Protein AF-A0AA49GAW1-F1 (afdb_monomer)

Solvent-accessible surface area (backbone atoms only — not comparable to full-atom values): 5264 Å² total; per-residue (Å²): 135,88,76,82,76,78,82,77,75,82,67,77,88,83,68,76,101,74,70,85,78,83,54,48,48,31,37,25,73,51,70,98,56,52,75,42,44,30,32,45,75,48,78,44,81,47,74,58,100,87,51,74,50,67,27,32,34,30,37,34,77,87,70,49,78,44,81,41,55,53,92,26,57,42,60,68,88,54,80,91,127

Foldseek 3Di:
DDDDDDPPPPPVPPDDPDDDPVFFKKAFCDDPCHRWIFGWDDWDWDDDPPDIAIFTFTQTPVRDTDTHHPVRIDGPPDDDD

pLDDT: mean 77.21, std 22.1, range [33.31, 96.19]

Radius of gyration: 15.14 Å; Cα contacts (8 Å, |Δi|>4): 115; chains: 1; bounding box: 48×24×39 Å

Mean predicted aligned error: 11.46 Å

Sequence (81 aa):
MCGFKDLSLYLDRNTAISEMSHLRRVLIKYGPRFNDKGYFHRYVYMSNRDETITKALIELDSGDLELIDLRSVKFLDRPER

Secondary structure (DSSP, 8-state):
------------TTS-S-S---PEEEEE-SSTTTT-EEEEEEEEEEE-SS-EEEEEEEEETTS-EEEEEGGGEEETTSPP-

Structure (mmCIF, N/CA/C/O backbone):
data_AF-A0AA49GAW1-F1
#
_entry.id   AF-A0AA49GAW1-F1
#
loop_
_atom_site.group_PDB
_atom_site.id
_atom_site.type_symbol
_atom_site.label_atom_id
_atom_site.label_alt_id
_atom_site.label_comp_id
_atom_site.label_asym_id
_atom_site.label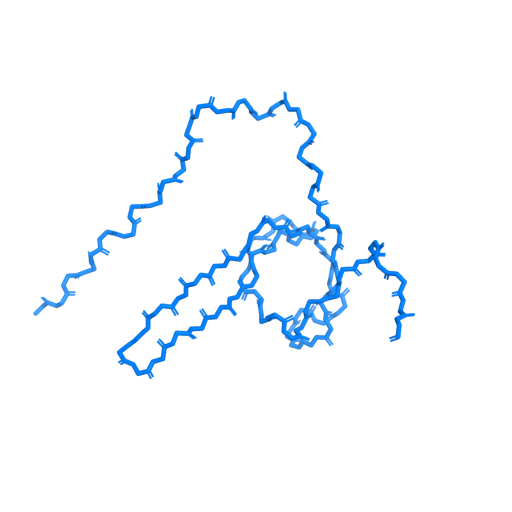_entity_id
_atom_site.label_seq_id
_atom_site.pdbx_PDB_ins_code
_atom_site.Cartn_x
_atom_site.Cartn_y
_atom_site.Cartn_z
_atom_site.occupancy
_atom_site.B_iso_or_equiv
_atom_site.auth_seq_id
_atom_site.auth_comp_id
_atom_site.auth_asym_id
_atom_site.auth_atom_id
_atom_site.pdbx_PDB_model_num
ATOM 1 N N . MET A 1 1 ? -32.651 -7.623 11.795 1.00 34.59 1 MET A N 1
ATOM 2 C CA . MET A 1 1 ? -32.085 -7.740 10.435 1.00 34.59 1 MET A CA 1
ATOM 3 C C . MET A 1 1 ? -31.304 -6.464 10.164 1.00 34.59 1 MET A C 1
ATOM 5 O O . MET A 1 1 ? -31.915 -5.413 10.032 1.00 34.59 1 MET A O 1
ATOM 9 N N . CYS A 1 2 ? -29.973 -6.509 10.251 1.00 39.00 2 CYS A N 1
ATOM 10 C CA . CYS A 1 2 ? -29.129 -5.326 10.061 1.00 39.00 2 CYS A CA 1
ATOM 11 C C . CYS A 1 2 ? -28.851 -5.185 8.561 1.00 39.00 2 CYS A C 1
ATOM 13 O O . CYS A 1 2 ? -28.118 -5.994 7.999 1.00 39.00 2 CYS A O 1
ATOM 15 N N . GLY A 1 3 ? -29.522 -4.231 7.915 1.00 33.31 3 GLY A N 1
ATOM 16 C CA . GLY A 1 3 ? -29.325 -3.920 6.504 1.00 33.31 3 GLY A CA 1
ATOM 17 C C . GLY A 1 3 ? -27.970 -3.257 6.288 1.00 33.31 3 GLY A C 1
ATOM 18 O O . GLY A 1 3 ? -27.628 -2.298 6.983 1.00 33.31 3 GLY A O 1
ATOM 19 N N . PHE A 1 4 ? -27.203 -3.777 5.332 1.00 43.88 4 PHE A N 1
ATOM 20 C CA . PHE A 1 4 ? -26.023 -3.111 4.799 1.00 43.88 4 PHE A CA 1
ATOM 21 C C . PHE A 1 4 ? -26.466 -1.761 4.230 1.00 43.88 4 PHE A C 1
ATOM 23 O O . PHE A 1 4 ? -27.187 -1.711 3.239 1.00 43.88 4 PHE A O 1
ATOM 30 N N . LYS A 1 5 ? -26.094 -0.665 4.899 1.00 41.47 5 LYS A N 1
ATOM 31 C CA . LYS A 1 5 ? -26.230 0.674 4.329 1.00 41.47 5 LYS A CA 1
ATOM 32 C C . LYS A 1 5 ? -25.216 0.791 3.203 1.00 41.47 5 LYS A C 1
ATOM 34 O O . LYS A 1 5 ? -24.019 0.651 3.444 1.00 41.47 5 LYS A O 1
ATOM 39 N N . ASP A 1 6 ? -25.745 1.015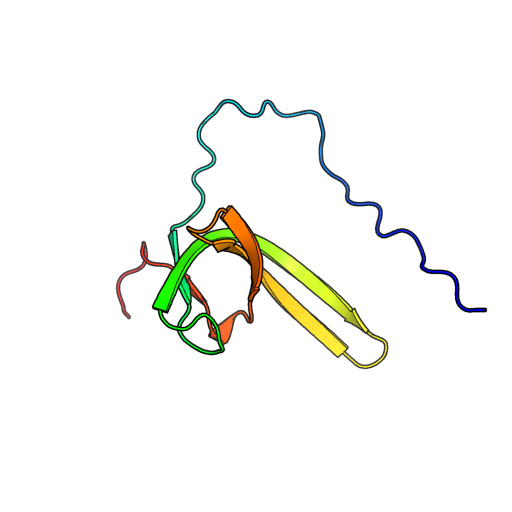 2.008 1.00 40.75 6 ASP A N 1
ATOM 40 C CA . ASP A 1 6 ? -25.044 1.330 0.775 1.00 40.75 6 ASP A CA 1
ATOM 41 C C . ASP A 1 6 ? -23.766 2.141 1.020 1.00 40.75 6 ASP A C 1
ATOM 43 O O . ASP A 1 6 ? -23.806 3.333 1.333 1.00 40.75 6 ASP A O 1
ATOM 47 N 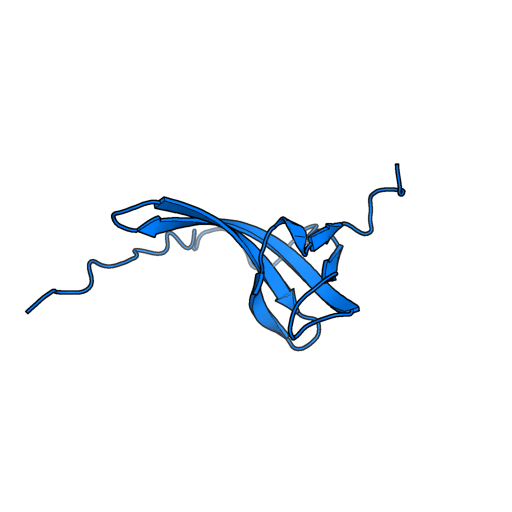N . LEU A 1 7 ? -22.610 1.497 0.828 1.00 44.59 7 LEU A N 1
ATOM 48 C CA . LEU A 1 7 ? -21.397 2.207 0.446 1.00 44.59 7 LEU A CA 1
ATOM 49 C C . LEU A 1 7 ? -21.623 2.688 -0.986 1.00 44.59 7 LEU A C 1
ATOM 51 O O . LEU A 1 7 ? -21.235 2.027 -1.949 1.00 44.59 7 LEU A O 1
ATOM 55 N N . SER A 1 8 ? -22.278 3.838 -1.130 1.00 40.75 8 SER A N 1
ATOM 56 C CA . SER A 1 8 ? -22.285 4.580 -2.381 1.00 40.75 8 SER A CA 1
ATOM 57 C C . SER A 1 8 ? -20.843 4.992 -2.674 1.00 40.75 8 SER A C 1
ATOM 59 O O . SER A 1 8 ? -20.355 6.029 -2.219 1.00 40.75 8 SER A O 1
ATOM 61 N N . LEU A 1 9 ? -20.136 4.126 -3.396 1.00 44.97 9 LEU A N 1
ATOM 62 C CA . LEU A 1 9 ? -18.916 4.450 -4.106 1.00 44.97 9 LEU A CA 1
ATOM 63 C C . LEU A 1 9 ? -19.267 5.613 -5.033 1.00 44.97 9 LEU A C 1
ATOM 65 O O . LEU A 1 9 ? -19.843 5.408 -6.100 1.00 44.97 9 LEU A O 1
ATOM 69 N N . TYR A 1 10 ? -18.923 6.834 -4.625 1.00 44.00 10 TYR A N 1
ATOM 70 C CA . TYR A 1 10 ? -18.745 7.948 -5.549 1.00 44.00 10 TYR A CA 1
ATOM 71 C C . TYR A 1 10 ? -17.545 7.596 -6.441 1.00 44.00 10 TYR A C 1
ATOM 73 O O . TYR A 1 10 ? -16.412 8.020 -6.226 1.00 44.00 10 TYR A O 1
ATOM 81 N N . LEU A 1 11 ? -17.790 6.695 -7.391 1.00 44.28 11 LEU A N 1
ATOM 82 C CA . LEU A 1 11 ? -17.022 6.581 -8.613 1.00 44.28 11 LEU A CA 1
ATOM 83 C C . LEU A 1 11 ? -17.446 7.787 -9.434 1.00 44.28 11 LEU A C 1
ATOM 85 O O . LEU A 1 11 ? -18.544 7.817 -9.987 1.00 44.28 11 LEU A O 1
ATOM 89 N N . ASP A 1 12 ? -16.595 8.802 -9.421 1.00 41.25 12 ASP A N 1
ATOM 90 C CA . ASP A 1 12 ? -16.696 9.944 -10.311 1.00 41.25 12 ASP A CA 1
ATOM 91 C C . ASP A 1 12 ? -16.596 9.417 -11.753 1.00 41.25 12 ASP A C 1
ATOM 93 O O . ASP A 1 12 ? -15.520 9.105 -12.259 1.00 41.25 12 ASP A O 1
ATOM 97 N N . ARG A 1 13 ? -17.754 9.172 -12.379 1.00 46.41 13 ARG A N 1
ATOM 98 C CA . ARG A 1 13 ? -17.894 8.582 -13.722 1.00 46.41 13 ARG A CA 1
ATOM 99 C C . ARG A 1 13 ? -17.701 9.618 -14.840 1.00 46.41 13 ARG A C 1
ATOM 101 O O . ARG A 1 13 ? -18.211 9.409 -15.934 1.00 46.41 13 ARG A O 1
ATOM 108 N N . ASN A 1 14 ? -17.003 10.725 -14.579 1.00 41.31 14 ASN A N 1
ATOM 109 C CA . ASN A 1 14 ? -16.898 11.849 -15.515 1.00 41.31 14 ASN A CA 1
ATOM 110 C C . ASN A 1 14 ? -15.478 12.223 -15.951 1.00 41.31 14 ASN A C 1
ATOM 112 O O . ASN A 1 14 ? -15.306 13.239 -16.623 1.00 41.31 14 ASN A O 1
ATOM 116 N N . THR A 1 15 ? -14.472 11.395 -15.683 1.00 42.75 15 THR A N 1
ATOM 117 C CA . THR A 1 15 ? -13.120 11.644 -16.199 1.00 42.75 15 THR A CA 1
ATOM 118 C C . THR A 1 15 ? -12.621 10.432 -16.960 1.00 42.75 15 THR A C 1
ATOM 120 O O . THR A 1 15 ? -12.558 9.318 -16.446 1.00 42.75 15 THR A O 1
ATOM 123 N N . ALA A 1 16 ? -12.345 10.666 -18.238 1.00 40.19 16 ALA A N 1
ATOM 124 C CA . ALA A 1 16 ? -11.894 9.691 -19.207 1.00 40.19 16 ALA A CA 1
ATOM 125 C C . ALA A 1 16 ? -10.798 8.767 -18.649 1.00 40.19 16 ALA A C 1
ATOM 127 O O . ALA A 1 16 ? -9.821 9.214 -18.055 1.00 40.19 16 ALA A O 1
ATOM 128 N N . ILE A 1 17 ? -10.928 7.477 -18.957 1.00 52.72 17 ILE A N 1
ATOM 129 C CA . ILE A 1 17 ? -9.938 6.395 -18.794 1.00 52.72 17 ILE A CA 1
ATOM 130 C C . ILE A 1 17 ? -8.716 6.616 -19.731 1.00 52.72 17 ILE A C 1
ATOM 132 O O . ILE A 1 17 ? -8.081 5.689 -20.215 1.00 52.72 17 ILE A O 1
ATOM 136 N N . SER A 1 18 ? -8.372 7.865 -20.046 1.00 42.41 18 SER A N 1
ATOM 137 C CA . SER A 1 18 ? -7.392 8.200 -21.075 1.00 42.41 18 SER A CA 1
ATOM 138 C C . SER A 1 18 ? -6.694 9.516 -20.758 1.00 42.41 18 SER A C 1
ATOM 140 O O . SER A 1 18 ? -6.947 10.508 -21.424 1.00 42.41 18 SER A O 1
ATOM 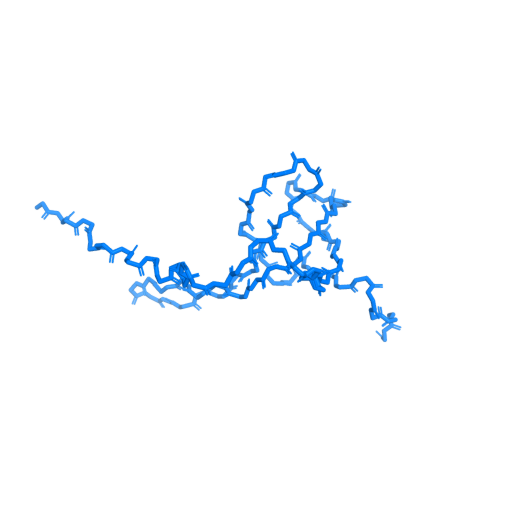142 N N . GLU A 1 19 ? -5.833 9.505 -19.738 1.00 40.88 19 GLU A N 1
ATOM 143 C CA . GLU A 1 19 ? -4.634 10.352 -19.619 1.00 40.88 19 GLU A CA 1
ATOM 144 C C . GLU A 1 19 ? -3.864 9.928 -18.353 1.00 40.88 19 GLU A C 1
ATOM 146 O O . GLU A 1 19 ? -4.221 10.298 -17.243 1.00 40.88 19 GLU A O 1
ATOM 151 N N . MET A 1 20 ? -2.861 9.055 -18.520 1.00 42.25 20 MET A N 1
ATOM 152 C CA . MET A 1 20 ? -1.764 8.766 -17.575 1.00 42.25 20 MET A CA 1
ATOM 153 C C . MET A 1 20 ? -2.018 9.121 -16.094 1.00 42.25 20 MET A C 1
ATOM 155 O O . MET A 1 20 ? -1.474 10.095 -15.574 1.00 42.25 20 MET A O 1
ATOM 159 N N . SER A 1 21 ? -2.779 8.310 -15.356 1.00 49.16 21 SER A N 1
ATOM 160 C CA . SER A 1 21 ? -2.771 8.447 -13.899 1.00 49.16 21 SER A CA 1
ATOM 161 C C . SER A 1 21 ? -1.374 8.073 -13.397 1.00 49.16 21 SER A C 1
ATOM 163 O O . SER A 1 21 ? -0.982 6.908 -13.474 1.00 49.16 21 SER A O 1
ATOM 165 N N . HIS A 1 22 ? -0.619 9.061 -12.911 1.00 67.38 22 HIS A N 1
ATOM 166 C CA . HIS A 1 22 ? 0.701 8.952 -12.275 1.00 67.38 22 HIS A CA 1
ATOM 167 C C . HIS A 1 22 ? 0.648 8.157 -10.957 1.00 67.38 22 HIS A C 1
ATOM 169 O O . HIS A 1 22 ? 1.067 8.637 -9.899 1.00 67.38 22 HIS A O 1
ATOM 175 N N . LEU A 1 23 ? 0.078 6.953 -10.982 1.00 82.56 23 LEU A N 1
ATOM 176 C CA . LEU A 1 23 ? -0.018 6.113 -9.805 1.00 82.56 23 LEU A CA 1
ATOM 177 C C . LEU A 1 23 ? 1.396 5.783 -9.350 1.00 82.56 23 LEU A C 1
ATOM 179 O O . LEU A 1 23 ? 2.269 5.377 -10.123 1.00 82.56 23 LEU A O 1
ATOM 183 N N . ARG A 1 24 ? 1.640 6.013 -8.066 1.00 91.44 24 ARG A N 1
ATOM 184 C CA . ARG A 1 24 ? 2.979 5.884 -7.507 1.00 91.44 24 ARG A CA 1
ATOM 185 C C . ARG A 1 24 ? 3.259 4.413 -7.251 1.00 91.44 24 ARG A C 1
ATOM 187 O O . ARG A 1 24 ? 2.451 3.716 -6.634 1.00 91.44 24 ARG A O 1
ATOM 194 N N . ARG A 1 25 ? 4.416 3.951 -7.722 1.00 94.50 25 ARG A N 1
ATOM 195 C CA . ARG A 1 25 ? 4.855 2.567 -7.551 1.00 94.50 25 ARG A CA 1
ATOM 196 C C . ARG A 1 25 ? 5.142 2.280 -6.081 1.00 94.50 25 ARG A C 1
ATOM 198 O O . ARG A 1 25 ? 5.824 3.063 -5.411 1.00 94.50 25 ARG A O 1
ATOM 205 N N . VAL A 1 26 ? 4.664 1.141 -5.598 1.00 95.50 26 VAL A N 1
ATOM 206 C CA . VAL A 1 26 ? 4.857 0.700 -4.215 1.00 95.50 26 VAL A CA 1
ATOM 207 C C . VAL A 1 26 ? 5.366 -0.737 -4.137 1.00 95.50 26 VAL A C 1
ATOM 209 O O . VAL A 1 26 ? 5.212 -1.519 -5.072 1.00 95.50 26 VAL A O 1
ATOM 212 N N . LEU A 1 27 ? 5.980 -1.058 -3.001 1.00 95.94 27 LEU A N 1
ATOM 213 C CA . LEU A 1 27 ? 6.404 -2.388 -2.578 1.00 95.94 27 LEU A CA 1
ATOM 214 C C . LEU A 1 27 ? 5.715 -2.735 -1.257 1.00 95.94 27 LEU A C 1
ATOM 216 O O . LEU A 1 27 ? 5.706 -1.910 -0.335 1.00 95.94 27 LEU A O 1
ATOM 220 N N . ILE A 1 28 ? 5.196 -3.956 -1.153 1.00 95.56 28 ILE A N 1
ATOM 221 C CA . ILE A 1 28 ? 4.589 -4.479 0.070 1.00 95.56 28 ILE A CA 1
ATOM 222 C C . ILE A 1 28 ? 5.671 -5.131 0.942 1.00 95.56 28 ILE A C 1
ATOM 224 O O . ILE A 1 28 ? 6.330 -6.092 0.553 1.00 95.56 28 ILE A O 1
ATOM 228 N N . LYS A 1 29 ? 5.875 -4.583 2.141 1.00 94.50 29 LYS A N 1
ATOM 229 C CA . LYS A 1 29 ? 6.944 -4.945 3.081 1.00 94.50 29 LYS A CA 1
ATOM 230 C C . LYS A 1 29 ? 6.586 -6.037 4.079 1.00 94.50 29 LYS A C 1
ATOM 232 O O . LYS A 1 29 ? 7.502 -6.605 4.656 1.00 94.50 29 LYS A O 1
ATOM 237 N N . TYR A 1 30 ? 5.306 -6.327 4.302 1.00 85.94 30 TYR A N 1
ATOM 238 C CA . TYR A 1 30 ? 4.869 -7.325 5.284 1.00 85.94 30 TYR A CA 1
ATOM 239 C C . TYR A 1 30 ? 3.557 -7.988 4.850 1.00 85.94 30 TYR A C 1
ATOM 241 O O . TYR A 1 30 ? 2.810 -7.431 4.047 1.00 85.94 30 TYR A O 1
ATOM 249 N N . GLY A 1 31 ? 3.256 -9.151 5.432 1.00 84.62 31 GLY A N 1
ATOM 250 C CA . GLY A 1 31 ? 2.008 -9.879 5.202 1.00 84.62 31 GLY A CA 1
ATOM 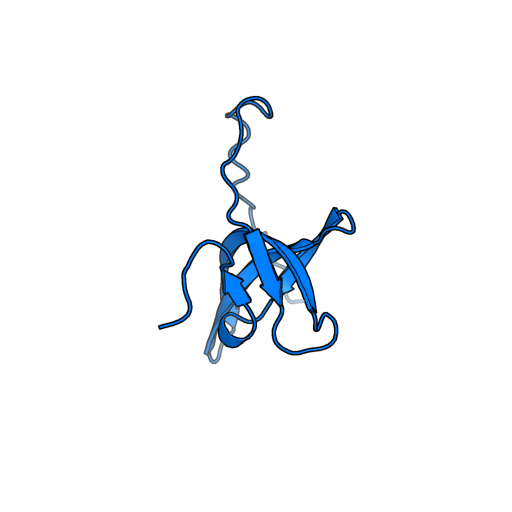251 C C . GLY A 1 31 ? 2.101 -10.936 4.093 1.00 84.62 31 GLY A C 1
ATOM 252 O O . GLY A 1 31 ? 3.199 -11.277 3.656 1.00 84.62 31 GLY A O 1
ATOM 253 N N . PRO A 1 32 ? 0.957 -11.482 3.647 1.00 85.38 32 PRO A N 1
ATOM 254 C CA . PRO A 1 32 ? 0.913 -12.585 2.679 1.00 85.38 32 PRO A CA 1
ATOM 255 C C . PRO A 1 32 ? 1.408 -12.192 1.280 1.00 85.38 32 PRO A C 1
ATOM 257 O O . PRO A 1 32 ? 1.846 -13.048 0.524 1.00 85.38 32 PRO A O 1
ATOM 260 N N . ARG A 1 33 ? 1.368 -10.896 0.959 1.00 85.75 33 ARG A N 1
ATOM 261 C CA . ARG A 1 33 ? 1.823 -10.299 -0.305 1.00 85.75 33 ARG A CA 1
ATOM 262 C C . ARG A 1 33 ? 3.235 -9.713 -0.185 1.00 85.75 33 ARG A C 1
ATOM 264 O O . A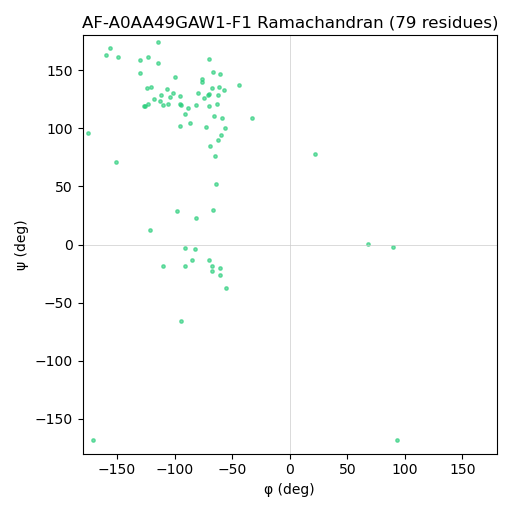RG A 1 33 ? 3.553 -8.696 -0.792 1.00 85.75 33 ARG A O 1
ATOM 271 N N . PHE A 1 34 ? 4.068 -10.269 0.697 1.00 91.12 34 PHE A N 1
ATOM 272 C CA . PHE A 1 34 ? 5.418 -9.755 0.925 1.00 91.12 34 PHE A CA 1
ATOM 273 C C . PHE A 1 34 ? 6.236 -9.742 -0.373 1.00 91.12 34 PHE A C 1
ATOM 275 O O . PHE A 1 34 ? 6.286 -10.741 -1.080 1.00 91.12 34 PHE A O 1
ATOM 282 N N . ASN A 1 35 ? 6.910 -8.620 -0.637 1.00 92.56 35 ASN A N 1
ATOM 283 C CA . ASN A 1 35 ? 7.649 -8.304 -1.862 1.00 92.56 35 ASN A CA 1
ATOM 284 C C . ASN A 1 35 ? 6.816 -8.106 -3.135 1.00 92.56 35 ASN A C 1
ATOM 286 O O . ASN A 1 35 ? 7.399 -7.757 -4.169 1.00 92.56 35 ASN A O 1
ATOM 290 N N . ASP A 1 36 ? 5.490 -8.216 -3.067 1.00 95.50 36 ASP A N 1
ATOM 291 C CA . ASP A 1 36 ? 4.649 -7.864 -4.203 1.00 95.50 36 ASP A CA 1
ATOM 292 C C . ASP A 1 36 ? 4.723 -6.358 -4.470 1.00 95.50 36 ASP A C 1
ATOM 294 O O . ASP A 1 36 ? 4.926 -5.520 -3.576 1.00 95.50 36 ASP A O 1
ATOM 298 N N . LYS A 1 37 ? 4.586 -6.018 -5.748 1.00 96.19 37 LYS A N 1
ATOM 299 C CA . LYS A 1 37 ? 4.605 -4.648 -6.244 1.00 96.19 37 LYS A CA 1
ATOM 300 C C . LYS A 1 37 ? 3.248 -4.294 -6.813 1.00 96.19 37 LYS A C 1
ATOM 302 O O . LYS A 1 37 ? 2.469 -5.153 -7.223 1.00 96.19 37 LYS A O 1
ATOM 307 N N . GLY A 1 38 ? 2.993 -2.999 -6.828 1.00 95.50 38 GLY A N 1
ATOM 308 C CA . GLY A 1 38 ? 1.751 -2.474 -7.345 1.00 95.50 38 GLY A CA 1
ATOM 309 C C . GLY A 1 38 ? 1.771 -0.966 -7.472 1.00 95.50 38 GLY A C 1
ATOM 310 O O . GLY A 1 38 ? 2.812 -0.305 -7.349 1.00 95.50 38 GLY A O 1
ATOM 311 N N . TYR A 1 39 ? 0.590 -0.429 -7.709 1.00 95.75 39 TYR A N 1
ATOM 312 C CA . TYR A 1 39 ? 0.333 0.985 -7.883 1.00 95.75 39 TYR A CA 1
ATOM 313 C C . TYR A 1 39 ? -0.616 1.468 -6.793 1.00 95.75 39 TYR A C 1
ATOM 315 O O . TYR A 1 39 ? -1.688 0.906 -6.574 1.00 95.75 39 TYR A O 1
ATOM 323 N N . PHE A 1 40 ? -0.196 2.504 -6.068 1.00 95.00 40 PHE A N 1
ATOM 324 C CA . PHE A 1 40 ? -1.030 3.128 -5.050 1.00 95.00 40 PHE A CA 1
ATOM 325 C C . PHE A 1 40 ? -2.124 3.967 -5.703 1.00 95.00 40 PHE A C 1
ATOM 327 O O . PHE A 1 40 ? -1.817 4.886 -6.462 1.00 95.00 40 PHE A O 1
ATOM 334 N N . HIS A 1 41 ? -3.373 3.698 -5.325 1.00 94.12 41 HIS A N 1
ATOM 335 C CA . HIS A 1 41 ? -4.542 4.447 -5.778 1.00 94.12 41 HIS A CA 1
ATOM 336 C C . HIS A 1 41 ? -4.923 5.551 -4.796 1.00 94.12 41 HIS A C 1
ATOM 338 O O . HIS A 1 41 ? -4.849 6.736 -5.110 1.00 94.12 41 HIS A O 1
ATOM 344 N N . ARG A 1 42 ? -5.346 5.169 -3.587 1.00 92.25 42 ARG A N 1
ATOM 345 C CA . ARG A 1 42 ? -5.838 6.105 -2.568 1.00 92.25 42 ARG A CA 1
ATOM 346 C C . ARG A 1 42 ? -5.780 5.510 -1.170 1.00 92.25 42 ARG A C 1
ATOM 348 O O . ARG A 1 42 ? -5.717 4.293 -0.998 1.00 92.25 42 ARG A O 1
ATOM 355 N N . TYR A 1 43 ? -5.875 6.375 -0.167 1.00 94.44 43 TYR A N 1
ATOM 356 C CA . TYR A 1 43 ? -6.188 5.944 1.190 1.00 94.44 43 TYR A CA 1
ATOM 357 C C . TYR A 1 43 ? -7.677 5.621 1.310 1.00 94.44 43 TYR A C 1
ATOM 359 O O . TYR A 1 43 ? -8.522 6.294 0.717 1.00 94.44 43 TYR A O 1
ATOM 367 N N . VAL A 1 44 ? -7.989 4.586 2.079 1.00 93.75 44 VAL A N 1
ATOM 368 C CA . VAL A 1 44 ? -9.350 4.147 2.374 1.00 93.75 44 VAL A CA 1
ATOM 369 C C . VAL A 1 44 ? -9.525 4.146 3.882 1.00 93.75 44 VAL A C 1
ATOM 371 O O . VAL A 1 44 ? -8.794 3.463 4.601 1.00 93.75 44 VAL A O 1
ATOM 374 N N . TYR A 1 45 ? -10.492 4.931 4.347 1.00 91.88 45 TYR A N 1
ATOM 375 C CA . TYR A 1 45 ? -10.863 5.035 5.751 1.00 91.88 45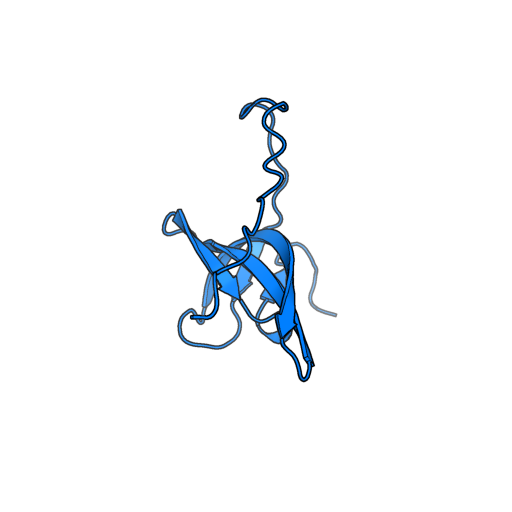 TYR A CA 1
ATOM 376 C C . TYR A 1 45 ? -12.018 4.080 6.014 1.00 91.88 45 TYR A C 1
ATOM 378 O O . TYR A 1 45 ? -13.076 4.186 5.397 1.00 91.88 45 TYR A O 1
ATOM 386 N N . MET A 1 46 ? -11.802 3.135 6.916 1.00 89.19 46 MET A N 1
ATOM 387 C CA . MET A 1 46 ? -12.813 2.188 7.355 1.00 89.19 46 MET A CA 1
ATOM 388 C C . MET A 1 46 ? -13.119 2.496 8.810 1.00 89.19 46 MET A C 1
ATOM 390 O O . MET A 1 46 ? -12.212 2.518 9.638 1.00 89.19 46 MET A O 1
ATOM 394 N N . SER A 1 47 ? -14.385 2.754 9.113 1.00 86.94 47 SER A N 1
ATOM 395 C CA . SER A 1 47 ? -14.842 2.983 10.479 1.00 86.94 47 SER A CA 1
ATOM 396 C C . SER A 1 47 ? -15.734 1.829 10.916 1.00 86.94 47 SER A C 1
ATOM 398 O O . SER A 1 47 ? -16.675 1.440 10.222 1.00 86.94 47 SER A O 1
ATOM 400 N N . ASN A 1 48 ? -15.403 1.279 12.073 1.00 82.38 48 ASN A N 1
ATOM 401 C CA . ASN A 1 48 ? -16.187 0.345 12.864 1.00 82.38 48 ASN A CA 1
ATOM 402 C C . ASN A 1 48 ? -16.569 1.038 14.188 1.00 82.38 48 ASN A C 1
ATOM 404 O O . ASN A 1 48 ? -16.179 2.176 14.440 1.00 82.38 48 ASN A O 1
ATOM 408 N N . ARG A 1 49 ? -17.404 0.395 15.018 1.00 84.50 49 ARG A N 1
ATOM 409 C CA . ARG A 1 49 ? -17.939 1.023 16.247 1.00 84.50 49 ARG A CA 1
ATOM 410 C C . ARG A 1 49 ? -16.854 1.443 17.243 1.00 84.50 49 ARG A C 1
ATOM 412 O O . ARG A 1 49 ? -17.084 2.379 17.999 1.00 84.50 49 ARG A O 1
ATOM 419 N N . ASP A 1 50 ? -15.707 0.774 17.206 1.00 84.19 50 ASP A N 1
ATOM 420 C CA . ASP A 1 50 ? -14.662 0.897 18.222 1.00 84.19 50 ASP A CA 1
ATOM 421 C C . ASP A 1 50 ? -13.408 1.623 17.713 1.00 84.19 50 ASP A C 1
ATOM 423 O O . ASP A 1 50 ? -12.611 2.114 18.509 1.00 84.19 50 ASP A O 1
ATOM 427 N N . GLU A 1 51 ? -13.223 1.727 16.392 1.00 84.88 51 GLU A N 1
ATOM 428 C CA . GLU A 1 51 ? -12.017 2.314 15.811 1.00 84.88 51 GLU A CA 1
ATOM 429 C C . GLU A 1 51 ? -12.232 2.851 14.386 1.00 84.88 51 GLU A C 1
ATOM 431 O O . GLU A 1 51 ? -13.264 2.672 13.736 1.00 84.88 51 GLU A O 1
ATOM 436 N N . THR A 1 52 ? -11.239 3.592 13.901 1.00 87.75 52 THR A N 1
ATOM 437 C CA . THR A 1 52 ? -11.133 3.981 12.495 1.00 87.75 52 THR A CA 1
ATOM 438 C C . THR A 1 52 ? -9.763 3.563 12.001 1.00 87.75 52 THR A C 1
ATOM 440 O O . THR A 1 52 ? -8.741 4.024 12.507 1.00 87.75 52 THR A O 1
ATOM 443 N N . ILE A 1 53 ? -9.742 2.690 11.001 1.00 90.56 53 ILE A N 1
ATOM 444 C CA . ILE A 1 53 ? -8.523 2.174 10.390 1.00 90.56 53 ILE A CA 1
ATOM 445 C C . ILE A 1 53 ? -8.361 2.820 9.021 1.00 90.56 53 ILE A C 1
ATOM 447 O O . ILE A 1 53 ? -9.288 2.856 8.213 1.00 90.56 53 ILE A O 1
ATOM 451 N N . THR A 1 54 ? -7.151 3.294 8.733 1.00 92.50 54 THR A N 1
ATOM 452 C CA . THR A 1 54 ? -6.778 3.732 7.384 1.00 92.50 54 THR A CA 1
ATOM 453 C C . THR A 1 54 ? -5.955 2.643 6.706 1.00 92.50 54 THR A C 1
ATOM 455 O O . THR A 1 54 ? -4.991 2.142 7.284 1.00 92.50 54 THR A O 1
ATOM 458 N N . LYS A 1 55 ? -6.318 2.284 5.473 1.00 94.62 55 LYS A N 1
ATOM 459 C CA . LYS A 1 55 ? -5.573 1.355 4.609 1.00 94.62 55 LYS A CA 1
ATOM 460 C C . LYS A 1 55 ? -5.214 2.018 3.282 1.00 94.62 55 LYS A C 1
ATOM 462 O O . LYS A 1 55 ? -5.802 3.031 2.907 1.00 94.62 55 LYS A O 1
ATOM 467 N N . ALA A 1 56 ? -4.243 1.458 2.573 1.00 94.88 56 ALA A N 1
ATOM 468 C CA . ALA A 1 56 ? -3.911 1.841 1.205 1.00 94.88 56 ALA A CA 1
ATOM 469 C C . ALA A 1 56 ? -4.614 0.902 0.221 1.00 94.88 56 ALA A C 1
ATOM 471 O O . ALA A 1 56 ? -4.466 -0.312 0.331 1.00 94.88 56 ALA A O 1
ATOM 472 N N . LEU A 1 57 ? -5.341 1.459 -0.747 1.00 96.19 57 LEU A N 1
ATOM 473 C CA . LEU A 1 57 ? -5.815 0.708 -1.906 1.00 96.19 57 LEU A CA 1
ATOM 474 C C . LEU A 1 57 ? -4.679 0.605 -2.926 1.00 96.19 57 LEU A C 1
ATOM 476 O O . LEU A 1 57 ? -4.176 1.630 -3.398 1.00 96.19 57 LEU A O 1
ATOM 480 N N . ILE A 1 58 ? -4.280 -0.624 -3.238 1.00 95.75 58 ILE A N 1
ATOM 481 C CA . ILE A 1 58 ? -3.194 -0.940 -4.163 1.00 95.75 58 ILE A CA 1
ATOM 482 C C . ILE A 1 58 ? -3.725 -1.859 -5.256 1.00 95.75 58 ILE A C 1
ATOM 484 O O . ILE A 1 58 ? -4.403 -2.837 -4.965 1.00 95.75 58 ILE A O 1
ATOM 488 N N . GLU A 1 59 ? -3.377 -1.548 -6.498 1.00 96.12 59 GLU A N 1
ATOM 489 C CA . GLU A 1 59 ? -3.492 -2.471 -7.625 1.00 96.12 59 GLU A CA 1
ATOM 490 C C . GLU A 1 59 ? -2.179 -3.231 -7.751 1.00 96.12 59 GLU A C 1
ATOM 492 O O . GLU A 1 59 ? -1.132 -2.630 -8.007 1.00 96.12 59 GLU A O 1
ATOM 497 N N . LEU A 1 60 ? -2.222 -4.530 -7.481 1.00 95.12 60 LEU A N 1
ATOM 498 C CA . LEU A 1 60 ? -1.078 -5.421 -7.604 1.00 95.12 60 LEU A CA 1
ATOM 499 C C . LEU A 1 60 ? -0.722 -5.626 -9.077 1.00 95.12 60 LEU A C 1
ATOM 501 O O . LEU A 1 60 ? -1.559 -5.477 -9.962 1.00 95.12 60 LEU A O 1
ATOM 505 N N . ASP A 1 61 ? 0.508 -6.058 -9.339 1.00 93.19 61 ASP A N 1
ATOM 506 C CA . ASP A 1 61 ? 0.940 -6.432 -10.694 1.00 93.19 61 ASP A CA 1
ATOM 507 C C . ASP A 1 61 ? 0.126 -7.581 -11.308 1.00 93.19 61 ASP A C 1
ATOM 509 O O . ASP A 1 61 ? 0.113 -7.733 -12.528 1.00 93.19 61 ASP A O 1
ATOM 513 N N . SER A 1 62 ? -0.567 -8.376 -10.486 1.00 91.50 62 SER A N 1
ATOM 514 C CA . SER A 1 62 ? -1.529 -9.378 -10.957 1.00 91.50 62 SER A CA 1
ATOM 515 C C . SER A 1 62 ? -2.804 -8.769 -11.555 1.00 91.50 62 SER A C 1
ATOM 517 O O . SER A 1 62 ? -3.563 -9.487 -12.200 1.00 91.50 62 SER A O 1
ATOM 519 N N . GLY A 1 63 ? -3.048 -7.470 -11.347 1.00 91.06 63 GLY A N 1
ATOM 520 C CA . GLY A 1 63 ? -4.302 -6.779 -11.659 1.00 91.06 63 GLY A CA 1
ATOM 521 C C . GLY A 1 63 ? -5.319 -6.792 -10.511 1.00 91.06 63 GLY A C 1
ATOM 522 O O . GLY A 1 63 ? -6.386 -6.192 -10.631 1.00 91.06 63 GLY A O 1
ATOM 523 N N . ASP A 1 64 ? -5.005 -7.448 -9.389 1.00 93.44 64 ASP A N 1
ATOM 524 C CA . ASP A 1 64 ? -5.892 -7.503 -8.225 1.00 93.44 64 ASP A CA 1
ATOM 525 C C . ASP A 1 64 ? -5.876 -6.181 -7.442 1.00 93.44 64 ASP A C 1
ATOM 527 O O . ASP A 1 64 ? -4.819 -5.593 -7.205 1.00 93.44 64 ASP A O 1
ATOM 531 N N . LEU A 1 65 ? -7.045 -5.740 -6.967 1.00 94.31 65 LEU A N 1
ATOM 532 C CA . LEU A 1 65 ? -7.174 -4.597 -6.059 1.00 94.31 65 LEU A CA 1
ATOM 533 C C . LEU A 1 65 ? -7.238 -5.066 -4.603 1.00 94.31 65 LEU A C 1
ATOM 535 O O . LEU A 1 65 ? -8.167 -5.774 -4.214 1.00 94.31 65 LEU A O 1
ATOM 539 N N . GLU A 1 66 ? -6.301 -4.606 -3.773 1.00 95.00 66 GLU A N 1
ATOM 540 C CA . GLU A 1 66 ? -6.208 -4.995 -2.363 1.00 95.00 66 GLU A CA 1
ATOM 541 C C . GLU A 1 66 ? -6.085 -3.802 -1.401 1.00 95.00 66 GLU A C 1
ATOM 543 O O . GLU A 1 66 ? -5.488 -2.767 -1.706 1.00 95.00 66 GLU A O 1
ATOM 548 N N . LEU A 1 67 ? -6.642 -3.967 -0.193 1.00 95.12 67 LEU A N 1
ATOM 549 C CA . LEU A 1 67 ? -6.498 -3.029 0.922 1.00 95.12 67 LEU A CA 1
ATOM 550 C C . LEU A 1 67 ? -5.353 -3.464 1.838 1.00 95.12 67 LEU A C 1
ATOM 552 O O . LEU A 1 67 ? -5.510 -4.337 2.694 1.00 95.12 67 LEU A O 1
ATOM 556 N N . ILE A 1 68 ? -4.214 -2.799 1.703 1.00 94.75 68 ILE A N 1
ATOM 557 C CA . ILE A 1 68 ? -2.990 -3.115 2.437 1.00 94.75 68 ILE A CA 1
ATOM 558 C C . ILE A 1 68 ? -2.821 -2.165 3.627 1.00 94.75 68 ILE A C 1
ATOM 560 O O . ILE A 1 68 ? -3.179 -0.987 3.575 1.00 94.75 68 ILE A O 1
ATOM 564 N N . ASP A 1 69 ? -2.283 -2.679 4.733 1.00 93.31 69 ASP A N 1
ATOM 565 C CA . ASP A 1 69 ? -1.936 -1.850 5.888 1.00 93.31 69 ASP A CA 1
ATOM 566 C C . ASP A 1 69 ? -0.872 -0.805 5.522 1.00 93.31 69 ASP A C 1
ATOM 568 O O . ASP A 1 69 ? 0.133 -1.137 4.893 1.00 93.31 69 ASP A O 1
ATOM 572 N N . LEU A 1 70 ? -1.058 0.446 5.956 1.00 91.25 70 LEU A N 1
ATOM 573 C CA . LEU A 1 70 ? -0.153 1.555 5.635 1.00 91.25 70 LEU A CA 1
ATOM 574 C C . LEU A 1 70 ? 1.303 1.278 6.014 1.00 91.25 70 LEU A C 1
ATOM 576 O O . LEU A 1 70 ? 2.209 1.645 5.269 1.00 91.25 70 LEU A O 1
ATOM 580 N N . ARG A 1 71 ? 1.540 0.608 7.148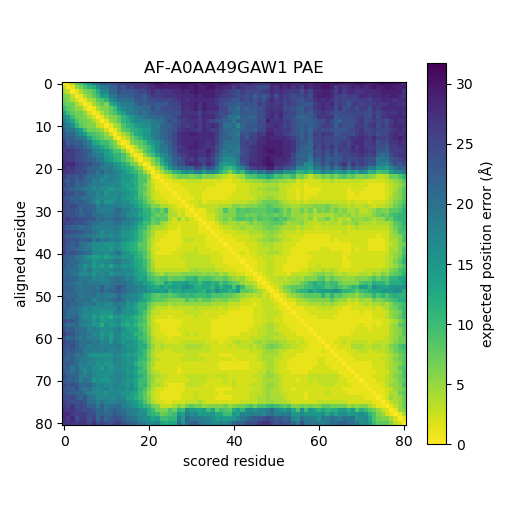 1.00 90.88 71 ARG A N 1
ATOM 581 C CA . ARG A 1 71 ? 2.897 0.285 7.621 1.00 90.88 71 ARG A CA 1
ATOM 582 C C . ARG A 1 71 ? 3.602 -0.723 6.717 1.00 90.88 71 ARG A C 1
ATOM 584 O O . ARG A 1 71 ? 4.825 -0.835 6.757 1.00 90.88 71 ARG A O 1
ATOM 591 N N . SER A 1 72 ? 2.834 -1.436 5.900 1.00 93.81 72 SER A N 1
ATOM 592 C CA . SER A 1 72 ? 3.331 -2.426 4.951 1.00 93.81 72 SER A CA 1
ATOM 593 C C . SER A 1 72 ? 3.621 -1.835 3.576 1.00 93.81 72 SER A C 1
ATOM 595 O O . SER A 1 72 ? 4.116 -2.559 2.727 1.00 93.81 72 SER A O 1
ATOM 597 N N . VAL A 1 73 ? 3.366 -0.549 3.325 1.00 93.69 73 VAL A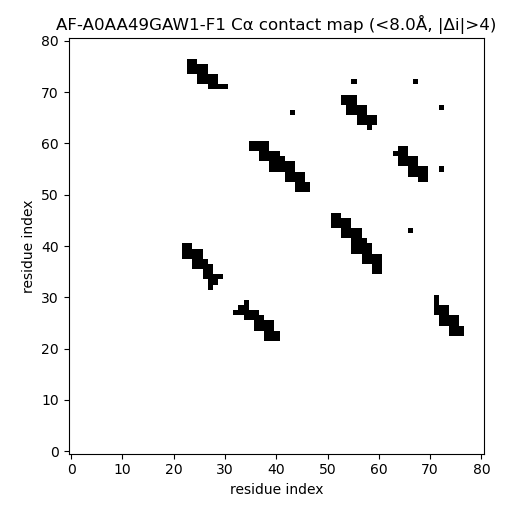 N 1
ATOM 598 C CA . VAL A 1 73 ? 3.541 0.051 1.995 1.00 93.69 73 VAL A CA 1
ATOM 599 C C . VAL A 1 73 ? 4.789 0.929 1.960 1.00 93.69 73 VAL A C 1
ATOM 601 O O . VAL A 1 73 ? 4.894 1.914 2.689 1.00 93.69 73 VAL A O 1
ATOM 604 N N . LYS A 1 74 ? 5.733 0.616 1.066 1.00 94.25 74 LYS A N 1
ATOM 605 C CA . LYS A 1 74 ? 6.865 1.495 0.733 1.00 94.25 74 LYS A CA 1
ATOM 606 C C . LYS A 1 74 ? 6.696 2.051 -0.672 1.00 94.25 74 LYS A C 1
ATOM 608 O O . LYS A 1 74 ? 6.703 1.301 -1.639 1.00 94.25 74 LYS A O 1
ATOM 613 N N . PHE A 1 75 ? 6.632 3.371 -0.784 1.00 92.88 75 PHE A N 1
ATOM 614 C CA . PHE A 1 75 ? 6.724 4.054 -2.070 1.00 92.88 75 PHE A CA 1
ATOM 615 C C . PHE A 1 75 ? 8.150 3.965 -2.624 1.00 92.88 75 PHE A C 1
ATOM 617 O O . PHE A 1 75 ? 9.107 4.268 -1.912 1.00 92.88 75 PHE A O 1
ATOM 624 N N . LEU A 1 76 ? 8.288 3.524 -3.876 1.00 90.31 76 LEU A N 1
ATOM 625 C CA . LEU A 1 76 ? 9.587 3.265 -4.511 1.00 90.31 76 LEU A CA 1
ATOM 626 C C . LEU A 1 76 ? 10.230 4.508 -5.135 1.00 90.31 76 LEU A C 1
ATOM 628 O O . LEU A 1 76 ? 11.412 4.492 -5.452 1.00 90.31 76 LEU A O 1
ATOM 632 N N . ASP A 1 77 ? 9.468 5.585 -5.289 1.00 84.50 77 ASP A N 1
ATOM 633 C CA . ASP A 1 77 ? 9.943 6.883 -5.777 1.00 84.50 77 ASP A CA 1
ATOM 634 C C . ASP A 1 77 ? 10.604 7.737 -4.680 1.00 84.50 77 ASP A C 1
ATOM 636 O O . ASP A 1 77 ? 11.106 8.824 -4.959 1.00 84.50 77 ASP A O 1
ATOM 640 N N . ARG A 1 78 ? 10.609 7.270 -3.423 1.00 69.44 78 ARG A N 1
ATOM 641 C CA . ARG A 1 78 ? 11.271 7.954 -2.308 1.00 69.44 78 ARG A CA 1
ATOM 642 C C . ARG A 1 78 ? 12.585 7.248 -1.958 1.00 69.44 78 ARG A C 1
ATOM 644 O O . ARG A 1 78 ? 12.549 6.044 -1.690 1.00 69.44 78 ARG A O 1
ATOM 651 N N . PRO A 1 79 ? 13.725 7.966 -1.908 1.00 62.53 79 PRO A N 1
ATOM 652 C CA . PRO A 1 79 ? 14.958 7.405 -1.366 1.00 62.53 79 PRO A CA 1
ATOM 653 C C . PRO A 1 79 ? 14.749 7.005 0.100 1.00 62.53 79 PRO A C 1
ATOM 655 O O . PRO A 1 79 ? 13.969 7.641 0.817 1.00 62.53 79 PRO A O 1
ATOM 658 N N . GLU A 1 80 ? 15.419 5.937 0.539 1.00 62.22 80 GLU A N 1
ATOM 659 C CA . GLU A 1 80 ? 15.430 5.563 1.955 1.00 62.22 80 GLU A CA 1
ATOM 660 C C . GLU A 1 80 ? 16.093 6.695 2.751 1.00 62.22 80 GLU A C 1
ATOM 662 O O . GLU A 1 80 ? 17.216 7.094 2.447 1.00 62.22 80 GLU A O 1
ATOM 667 N N . ARG A 1 81 ? 15.347 7.264 3.702 1.00 52.94 81 ARG A N 1
ATOM 668 C CA . ARG A 1 81 ? 15.858 8.181 4.723 1.00 52.94 81 ARG A CA 1
ATOM 669 C C . ARG A 1 81 ? 16.111 7.407 6.001 1.00 52.94 81 ARG A C 1
ATOM 671 O O . ARG A 1 81 ? 15.284 6.509 6.283 1.00 52.94 81 ARG A O 1
#

Nearest PDB structures (foldseek):
  2heq-assembly1_A  TM=6.996E-01  e=5.771E-02  Bacillus subtilis
  6zj3-assembly1_Ln  TM=7.159E-01  e=1.475E-01  Euglena gracilis
  6x50-assembly1_A  TM=4.941E-01  e=1.312E-01  Escherichia coli
  2fhd-assembly1_A  TM=5.564E-01  e=1.219E+00  Schizosaccharomyces pombe
  2fhd-assembly1_B  TM=5.865E-01  e=2.939E+00  Schizosaccharomyces pombe

Organism: NCBI:txid3059078